Protein AF-A0A924M1F4-F1 (afdb_monomer_lite)

Sequence (49 aa):
MALSKRLVEGMGGRLGVSSEVGVGSTFWLELPVALESEAVVSYRLSVIA

Foldseek 3Di:
DVVVQCVLVVQVKHKDWDADPPPGMDIDIGGDDDPDDDDDDDDDDDDDD

pLDDT: mean 84.82, std 12.27, range [57.75, 96.94]

Structure (mmCIF, N/CA/C/O backbone):
data_AF-A0A924M1F4-F1
#
_entry.id   AF-A0A924M1F4-F1
#
loop_
_atom_site.group_PDB
_atom_site.id
_atom_site.type_symbol
_atom_site.label_atom_id
_atom_site.label_alt_id
_atom_site.label_comp_id
_atom_site.label_asym_id
_atom_site.label_entity_id
_atom_site.label_seq_id
_atom_site.pdbx_PDB_ins_code
_atom_site.Cartn_x
_atom_site.Cartn_y
_atom_site.Cartn_z
_atom_site.occupancy
_atom_site.B_iso_or_equiv
_atom_site.auth_seq_id
_atom_site.auth_comp_id
_atom_site.auth_asym_id
_atom_site.auth_atom_id
_atom_site.pdbx_PDB_model_num
ATOM 1 N N . MET A 1 1 ? 12.528 1.526 -1.098 1.00 70.25 1 MET A N 1
ATOM 2 C CA . MET A 1 1 ? 11.079 1.343 -0.846 1.00 70.25 1 MET A CA 1
ATOM 3 C C . MET A 1 1 ? 10.716 0.645 0.476 1.00 70.25 1 MET A C 1
ATOM 5 O O . MET A 1 1 ? 9.536 0.432 0.722 1.00 70.25 1 MET A O 1
ATOM 9 N N . ALA A 1 2 ? 11.666 0.317 1.364 1.00 85.31 2 ALA A N 1
ATOM 10 C CA . ALA A 1 2 ? 11.347 -0.431 2.588 1.00 85.31 2 ALA A CA 1
ATOM 11 C C . ALA A 1 2 ? 10.417 0.328 3.557 1.00 85.31 2 ALA A C 1
ATOM 13 O O . ALA A 1 2 ? 9.533 -0.279 4.151 1.00 85.31 2 ALA A O 1
ATOM 14 N N . LEU A 1 3 ? 10.576 1.652 3.685 1.00 89.69 3 LEU A N 1
ATOM 15 C CA . LEU A 1 3 ? 9.736 2.466 4.570 1.00 89.69 3 LEU A CA 1
ATOM 16 C C . LEU A 1 3 ? 8.286 2.548 4.075 1.00 89.69 3 LEU A C 1
ATOM 18 O O . LEU A 1 3 ? 7.372 2.227 4.821 1.00 89.69 3 LEU A O 1
ATOM 22 N N . SER A 1 4 ? 8.077 2.909 2.807 1.00 91.06 4 SER A N 1
ATOM 23 C CA . SER A 1 4 ? 6.738 2.999 2.209 1.00 91.06 4 SER A CA 1
ATOM 24 C C . SER A 1 4 ? 5.993 1.668 2.270 1.00 91.06 4 SER A C 1
ATOM 26 O O . SER A 1 4 ? 4.814 1.652 2.601 1.00 91.06 4 SER A O 1
ATOM 28 N N . LYS A 1 5 ? 6.690 0.547 2.030 1.00 90.56 5 LYS A N 1
ATOM 29 C CA . LYS A 1 5 ? 6.109 -0.795 2.160 1.00 90.56 5 LYS A CA 1
ATOM 30 C C . LYS A 1 5 ? 5.615 -1.056 3.583 1.00 90.56 5 LYS A C 1
ATOM 32 O O . LYS A 1 5 ? 4.459 -1.412 3.761 1.00 90.56 5 LYS A O 1
ATOM 37 N N . ARG A 1 6 ? 6.455 -0.784 4.587 1.00 92.94 6 ARG A N 1
ATOM 38 C CA . ARG A 1 6 ? 6.097 -0.957 6.004 1.00 92.94 6 ARG A CA 1
ATOM 39 C C . ARG A 1 6 ? 4.945 -0.056 6.442 1.00 92.94 6 ARG A C 1
ATOM 41 O O . ARG A 1 6 ? 4.146 -0.476 7.268 1.00 92.94 6 ARG A O 1
ATOM 48 N N .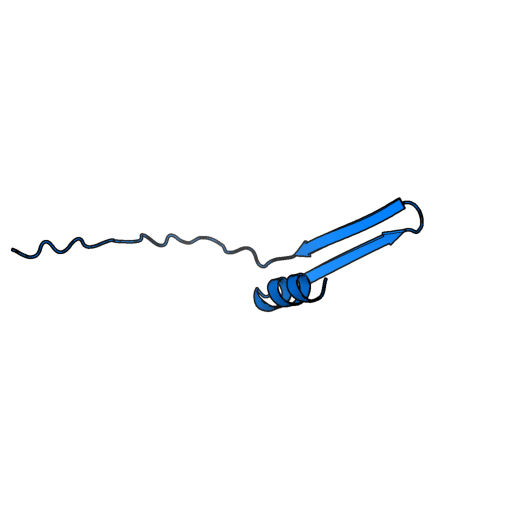 LEU A 1 7 ? 4.863 1.164 5.913 1.00 93.25 7 LEU A N 1
ATOM 49 C CA . LEU A 1 7 ? 3.754 2.076 6.198 1.00 93.25 7 LEU A CA 1
ATOM 50 C C . LEU A 1 7 ? 2.442 1.544 5.616 1.00 93.25 7 LEU A C 1
ATOM 52 O O . LEU A 1 7 ? 1.463 1.430 6.342 1.00 93.25 7 LEU A O 1
ATOM 56 N N . VAL A 1 8 ? 2.440 1.162 4.337 1.00 92.75 8 VAL A N 1
ATOM 57 C CA . VAL A 1 8 ? 1.246 0.628 3.664 1.00 92.75 8 VAL A CA 1
ATOM 58 C C . VAL A 1 8 ? 0.785 -0.680 4.313 1.00 92.75 8 VAL A C 1
ATOM 60 O O . VAL A 1 8 ? -0.398 -0.824 4.600 1.00 92.75 8 VAL A O 1
ATOM 63 N N . GLU A 1 9 ? 1.707 -1.593 4.626 1.00 93.31 9 GLU A N 1
ATOM 64 C CA . GLU A 1 9 ? 1.396 -2.833 5.352 1.00 93.31 9 GLU A CA 1
ATOM 65 C C . GLU A 1 9 ? 0.892 -2.552 6.776 1.00 93.31 9 GLU A C 1
ATOM 67 O O . GLU A 1 9 ? -0.067 -3.175 7.225 1.00 93.31 9 GLU A O 1
ATOM 72 N N . GLY A 1 10 ? 1.481 -1.573 7.472 1.00 93.38 10 GLY A N 1
ATOM 73 C CA . GLY A 1 10 ? 1.031 -1.134 8.796 1.0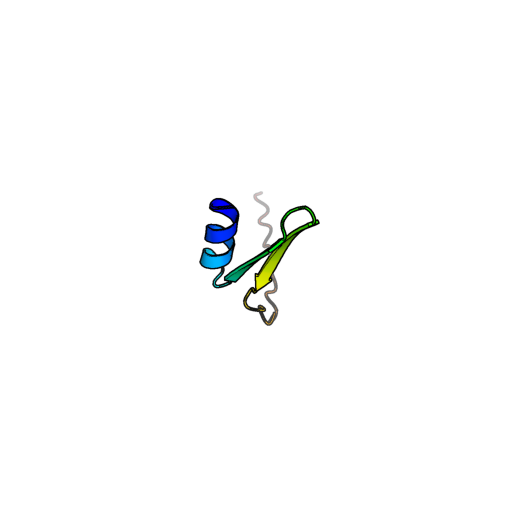0 93.38 10 GLY A CA 1
ATOM 74 C C . GLY A 1 10 ? -0.376 -0.524 8.800 1.00 93.38 10 GLY A C 1
ATOM 75 O O . GLY A 1 10 ? -1.077 -0.619 9.802 1.00 93.38 10 GLY A O 1
ATOM 76 N N . MET A 1 11 ? -0.813 0.047 7.674 1.00 91.56 11 MET A N 1
ATOM 77 C CA . MET A 1 11 ? -2.180 0.536 7.450 1.00 91.56 11 MET A CA 1
ATOM 78 C C . MET A 1 11 ? -3.148 -0.572 6.987 1.00 91.56 11 MET A C 1
ATOM 80 O O . MET A 1 11 ? -4.295 -0.282 6.653 1.00 91.56 11 MET A O 1
ATOM 84 N N . GLY A 1 12 ? -2.704 -1.835 6.931 1.00 90.81 12 GLY A N 1
ATOM 85 C CA . GLY A 1 12 ? -3.502 -2.965 6.439 1.00 90.81 12 GLY A CA 1
ATOM 86 C C . GLY A 1 12 ? -3.642 -3.018 4.913 1.00 90.81 12 GLY A C 1
ATOM 87 O O . GLY A 1 12 ? -4.510 -3.720 4.397 1.00 90.81 12 GLY A O 1
ATOM 88 N N . GLY A 1 13 ? -2.817 -2.262 4.189 1.00 92.88 13 GLY A N 1
ATOM 89 C CA . GLY A 1 13 ? -2.784 -2.228 2.733 1.00 92.88 13 GLY A CA 1
ATOM 90 C C . GLY A 1 13 ? -1.723 -3.125 2.101 1.00 92.88 13 GLY A C 1
ATOM 91 O O . GLY A 1 13 ? -0.998 -3.862 2.770 1.00 92.88 13 GLY A O 1
ATOM 92 N N . ARG A 1 14 ? -1.598 -3.025 0.776 1.00 94.44 14 ARG A N 1
ATOM 93 C CA . ARG A 1 14 ? -0.572 -3.700 -0.032 1.00 94.44 14 ARG A CA 1
ATOM 94 C C . ARG A 1 14 ? 0.123 -2.716 -0.963 1.00 94.44 14 ARG A C 1
ATOM 96 O O . ARG A 1 14 ? -0.509 -1.807 -1.483 1.00 94.44 14 ARG A O 1
ATOM 103 N N . LEU A 1 15 ? 1.421 -2.912 -1.189 1.00 93.81 15 LEU A N 1
ATOM 104 C CA . LEU A 1 15 ? 2.242 -2.110 -2.100 1.00 93.81 15 LEU A CA 1
ATOM 105 C C . LEU A 1 15 ? 2.832 -3.017 -3.185 1.00 93.81 15 LEU A C 1
ATOM 107 O O . LEU A 1 15 ? 3.546 -3.970 -2.866 1.00 93.81 15 LEU A O 1
ATOM 111 N N . GLY A 1 16 ? 2.538 -2.712 -4.447 1.00 92.81 16 GLY A N 1
ATOM 112 C CA . GLY A 1 16 ? 3.023 -3.432 -5.622 1.00 92.81 16 GLY A CA 1
ATOM 113 C C . GLY A 1 16 ? 3.916 -2.574 -6.516 1.00 92.81 16 GLY A C 1
ATOM 114 O O . GLY A 1 16 ? 3.961 -1.347 -6.399 1.00 92.81 16 GLY A O 1
ATOM 115 N N . VAL A 1 17 ? 4.647 -3.244 -7.406 1.00 94.50 17 VAL A N 1
ATOM 116 C CA . VAL A 1 17 ? 5.489 -2.610 -8.423 1.00 94.50 17 VAL A CA 1
ATOM 117 C C . VAL A 1 17 ? 5.467 -3.427 -9.711 1.00 94.50 17 VAL A C 1
ATOM 119 O O . VAL A 1 17 ? 5.535 -4.654 -9.673 1.00 94.50 17 VAL A O 1
ATOM 122 N N . SER A 1 18 ? 5.402 -2.736 -10.844 1.00 95.50 18 SER A N 1
ATOM 123 C CA . SER A 1 18 ? 5.655 -3.273 -12.181 1.00 95.50 18 SER A CA 1
ATOM 124 C C . SER A 1 18 ? 6.843 -2.515 -12.744 1.00 95.50 18 SER A C 1
ATOM 126 O O . SER A 1 18 ? 6.878 -1.288 -12.648 1.00 95.50 18 SER A O 1
ATOM 128 N N . SER 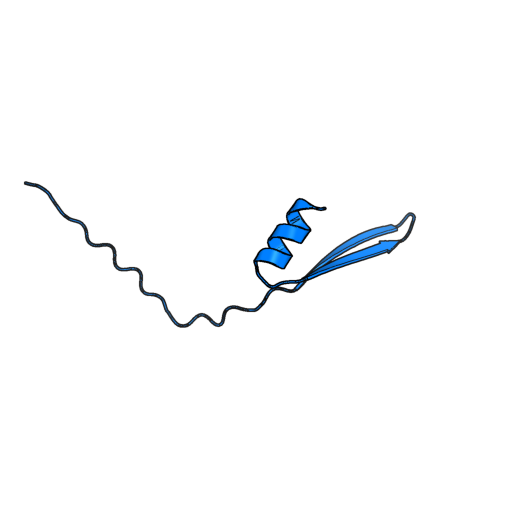A 1 19 ? 7.837 -3.221 -13.270 1.00 95.25 19 SER A N 1
ATOM 129 C CA . SER A 1 19 ? 9.067 -2.612 -13.767 1.00 95.25 19 SER A CA 1
ATOM 130 C C . SER A 1 19 ? 9.467 -3.232 -15.093 1.00 95.25 19 SER A C 1
ATOM 132 O O . SER A 1 19 ? 9.449 -4.455 -15.236 1.00 95.25 19 SER A O 1
ATOM 134 N N . GLU A 1 20 ? 9.846 -2.380 -16.039 1.00 96.94 20 GLU A N 1
ATOM 135 C CA . GLU A 1 20 ? 10.338 -2.771 -17.352 1.00 96.94 20 GLU A CA 1
ATOM 136 C C . GLU A 1 20 ? 11.651 -2.034 -17.654 1.00 96.94 20 GLU A C 1
ATOM 138 O O . GLU A 1 20 ? 11.785 -0.818 -17.464 1.00 96.94 20 GLU A O 1
ATOM 143 N N . VAL A 1 21 ? 12.654 -2.795 -18.099 1.00 96.31 21 VAL A N 1
ATOM 144 C CA . VAL A 1 21 ? 14.005 -2.287 -18.361 1.00 96.31 21 VAL A CA 1
ATOM 145 C C . VAL A 1 21 ? 13.961 -1.249 -19.479 1.00 96.31 21 VAL A C 1
ATOM 147 O O . VAL A 1 21 ? 13.442 -1.506 -20.557 1.00 96.31 21 VAL A O 1
ATOM 150 N N . GLY A 1 22 ? 14.529 -0.070 -19.222 1.00 96.06 22 GLY A N 1
ATOM 151 C CA . GLY A 1 22 ? 14.544 1.037 -20.184 1.00 96.06 22 GLY A CA 1
ATOM 152 C C . GLY A 1 22 ? 13.239 1.838 -20.270 1.00 96.06 22 GLY A C 1
ATOM 153 O O . GLY A 1 22 ? 13.243 2.893 -20.895 1.00 96.06 22 GLY A O 1
ATOM 154 N N . VAL A 1 23 ? 12.164 1.397 -19.606 1.00 96.31 23 VAL A N 1
ATOM 155 C CA . VAL A 1 23 ? 10.861 2.091 -19.569 1.00 96.31 23 VAL A CA 1
ATOM 156 C C . VAL A 1 23 ? 10.605 2.716 -18.198 1.00 96.31 23 VAL A C 1
ATOM 158 O O . VAL A 1 23 ? 10.135 3.848 -18.107 1.00 96.31 23 VAL A O 1
ATOM 161 N N . GLY A 1 24 ? 10.964 2.015 -17.119 1.00 95.12 24 GLY A N 1
ATOM 162 C CA . GLY A 1 24 ? 10.843 2.516 -15.750 1.00 95.12 24 GLY A CA 1
ATOM 163 C C . GLY A 1 24 ? 9.998 1.616 -14.855 1.00 95.12 24 GLY A C 1
ATOM 164 O O . GLY A 1 24 ? 9.864 0.420 -15.100 1.00 95.12 24 GLY A O 1
ATOM 165 N N . SER A 1 25 ? 9.484 2.178 -13.756 1.00 96.12 25 SER A N 1
ATOM 166 C CA . SER A 1 25 ? 8.703 1.431 -12.760 1.00 96.12 25 SER A CA 1
ATOM 167 C C . SER A 1 25 ? 7.422 2.163 -12.373 1.00 96.12 25 SER A C 1
ATOM 169 O O . SER A 1 25 ? 7.446 3.362 -12.095 1.00 96.12 25 SER A O 1
ATOM 171 N N . THR A 1 26 ? 6.323 1.423 -12.291 1.00 95.00 26 THR A N 1
ATOM 172 C CA . THR A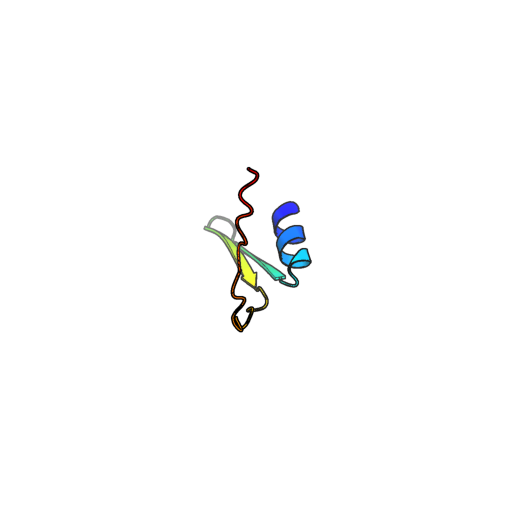 1 26 ? 5.029 1.882 -11.787 1.00 95.00 26 THR A CA 1
ATOM 173 C C . THR A 1 26 ? 4.776 1.246 -10.433 1.00 95.00 26 THR A C 1
ATOM 175 O O . THR A 1 26 ? 4.842 0.028 -10.295 1.00 95.00 26 THR A O 1
ATOM 178 N N . PHE A 1 27 ? 4.462 2.072 -9.439 1.00 94.06 27 PHE A N 1
ATOM 179 C CA . PHE A 1 27 ? 4.138 1.636 -8.086 1.00 94.06 27 PHE A CA 1
ATOM 180 C C . PHE A 1 27 ? 2.665 1.907 -7.808 1.00 94.06 27 PHE A C 1
ATOM 182 O O . PHE A 1 27 ? 2.166 2.983 -8.137 1.00 94.06 27 PHE A O 1
ATOM 189 N N . TRP A 1 28 ? 1.986 0.961 -7.172 1.00 95.00 28 TRP A N 1
ATOM 190 C CA . TRP A 1 28 ? 0.595 1.123 -6.752 1.00 95.00 28 TRP A CA 1
ATOM 191 C C . TRP A 1 28 ? 0.411 0.622 -5.332 1.00 95.00 28 TRP A C 1
ATOM 193 O O . TRP A 1 28 ? 1.097 -0.295 -4.879 1.00 95.00 28 TRP A O 1
ATOM 203 N N . LEU A 1 29 ? -0.542 1.229 -4.642 1.00 94.69 29 LEU A N 1
ATOM 204 C CA . LEU A 1 29 ? -0.943 0.852 -3.302 1.00 94.69 29 LEU A CA 1
ATOM 205 C C . LEU A 1 29 ? -2.430 0.518 -3.289 1.00 94.69 29 LEU A C 1
ATOM 207 O O . LEU A 1 29 ? -3.228 1.156 -3.970 1.00 94.69 29 LEU A O 1
ATOM 211 N N . GLU A 1 30 ? -2.784 -0.483 -2.503 1.00 94.38 30 GLU A N 1
ATOM 212 C CA . GLU A 1 30 ? -4.155 -0.835 -2.169 1.00 94.38 30 GLU A CA 1
ATOM 213 C C . GLU A 1 30 ? -4.310 -0.576 -0.675 1.00 94.38 30 GLU A C 1
ATOM 215 O O . GLU A 1 30 ? -3.557 -1.134 0.120 1.00 94.38 30 GLU A O 1
ATOM 220 N N . LEU A 1 31 ? -5.249 0.278 -0.279 1.00 92.44 31 LEU A N 1
ATOM 221 C CA . LEU A 1 31 ? -5.537 0.562 1.126 1.00 92.44 31 LEU A CA 1
ATOM 222 C C . LEU A 1 31 ? -6.997 0.211 1.422 1.00 92.44 31 LEU A C 1
ATOM 224 O O . LEU A 1 31 ? -7.849 0.411 0.550 1.00 92.44 31 LEU A O 1
ATOM 228 N N . PRO A 1 32 ? -7.307 -0.303 2.625 1.00 87.12 32 PRO A N 1
ATOM 229 C CA . PRO A 1 32 ? -8.688 -0.473 3.045 1.00 87.12 32 PRO A CA 1
ATOM 230 C C . PRO A 1 32 ? -9.389 0.889 3.030 1.00 87.12 32 PRO A C 1
ATOM 232 O O . PRO A 1 32 ? -8.914 1.858 3.622 1.00 87.12 32 PRO A O 1
ATOM 235 N N . VAL A 1 33 ? -10.517 0.962 2.325 1.00 84.81 33 VAL A N 1
ATOM 236 C CA . VAL A 1 33 ? -11.346 2.166 2.290 1.00 84.81 33 VAL A CA 1
ATOM 237 C C . VAL A 1 33 ? -12.035 2.291 3.642 1.00 84.81 33 VAL A C 1
ATOM 239 O O . VAL A 1 33 ? -12.835 1.433 4.017 1.00 84.81 33 VAL A O 1
ATOM 242 N N . ALA A 1 34 ? -11.728 3.355 4.380 1.00 78.88 34 ALA A N 1
ATOM 243 C CA . ALA A 1 34 ? -12.528 3.727 5.532 1.00 78.88 34 ALA A CA 1
ATOM 244 C C . ALA A 1 34 ? -13.882 4.236 5.019 1.00 78.88 34 ALA A C 1
ATOM 246 O O . ALA A 1 34 ? -13.948 5.246 4.322 1.00 78.88 34 ALA A O 1
ATOM 247 N N . LEU A 1 35 ? -14.960 3.519 5.335 1.00 72.19 35 LEU A N 1
ATOM 248 C CA . LEU A 1 35 ? -16.304 4.072 5.226 1.00 72.19 35 LEU A CA 1
ATOM 249 C C . LEU A 1 35 ? -16.450 5.062 6.384 1.00 72.19 35 LEU A C 1
ATOM 251 O O . LEU A 1 35 ? -16.589 4.651 7.535 1.00 72.19 35 LEU A O 1
ATOM 255 N N . GLU A 1 36 ? -16.330 6.357 6.104 1.00 65.25 36 GLU A N 1
ATOM 256 C CA . GLU A 1 36 ? -16.605 7.395 7.096 1.00 65.25 36 GLU A CA 1
ATOM 257 C C . GLU A 1 36 ? -18.059 7.272 7.578 1.00 65.25 36 GLU A C 1
ATOM 259 O O . GLU A 1 36 ? -19.004 7.472 6.819 1.00 65.25 36 GLU A O 1
ATOM 264 N N . SER A 1 37 ? -18.233 6.951 8.860 1.00 59.41 37 SER A N 1
ATOM 265 C CA . SER A 1 37 ? -19.426 7.302 9.628 1.00 59.41 37 SER A CA 1
ATOM 266 C C . SER A 1 37 ? -18.987 8.362 10.635 1.00 59.41 37 SER A C 1
ATOM 268 O O . SER A 1 37 ? -18.080 8.112 11.425 1.00 59.41 37 SER A O 1
ATOM 270 N N . GLU A 1 38 ? -19.591 9.548 10.532 1.00 62.09 38 GLU A N 1
ATOM 271 C CA . GLU A 1 38 ? -19.206 10.825 11.152 1.00 62.09 38 GLU A CA 1
ATOM 272 C C . GLU A 1 38 ? -18.585 10.737 12.555 1.00 62.09 38 GLU A C 1
ATOM 274 O O . GLU A 1 38 ? -19.209 10.273 13.509 1.00 62.09 38 GLU A O 1
ATOM 279 N N . ALA A 1 39 ? -17.394 11.319 12.713 1.00 62.72 39 ALA A N 1
ATOM 280 C CA . ALA A 1 39 ? -16.877 11.706 14.018 1.00 62.72 39 ALA A CA 1
ATOM 281 C C . ALA A 1 39 ? -16.960 13.231 14.158 1.00 62.72 39 ALA A C 1
ATOM 283 O O . ALA A 1 39 ? -16.123 13.968 13.637 1.00 62.72 39 ALA A O 1
ATOM 284 N N . VAL A 1 40 ? -17.974 13.709 14.882 1.00 66.31 40 VAL A N 1
ATOM 285 C CA . VAL A 1 40 ? -18.058 15.115 15.291 1.00 66.31 40 VAL A CA 1
ATOM 286 C C . VAL A 1 40 ? -17.021 15.360 16.388 1.00 66.31 40 VAL A C 1
ATOM 288 O O . VAL A 1 40 ? -17.145 14.853 17.504 1.00 66.31 40 VAL A O 1
ATOM 291 N N . VAL A 1 41 ? -15.989 16.148 16.084 1.00 72.25 41 VAL A N 1
ATOM 292 C CA . VAL A 1 41 ? -14.974 16.546 17.068 1.00 72.25 41 VAL A CA 1
ATOM 293 C C . VAL A 1 41 ? -15.463 17.780 17.825 1.00 72.25 41 VAL A C 1
ATOM 295 O O . VAL A 1 41 ? -15.456 18.895 17.309 1.00 72.25 41 VAL A O 1
ATOM 298 N N . SER A 1 42 ? -15.890 17.581 19.072 1.00 76.62 42 SER A N 1
ATOM 299 C CA . SER A 1 42 ? -16.257 18.673 19.977 1.00 76.62 42 SER A CA 1
ATOM 300 C C . SER A 1 42 ? -15.030 19.182 20.734 1.00 76.62 42 SER A C 1
ATOM 302 O O . SER A 1 42 ? -14.515 18.500 21.622 1.00 76.62 42 SER A O 1
ATOM 304 N N . TYR A 1 43 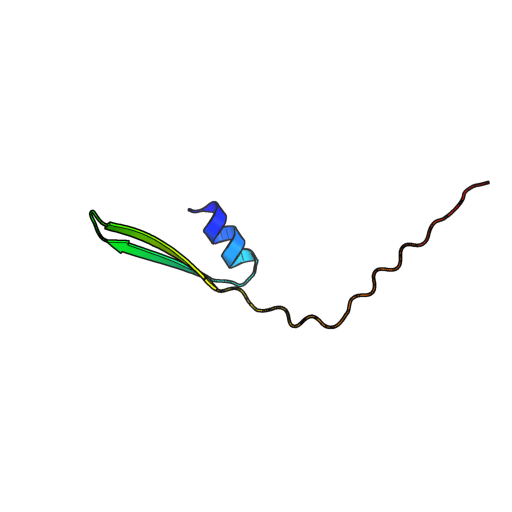? -14.609 20.416 20.458 1.00 78.44 43 TYR A N 1
ATOM 305 C CA . TYR A 1 43 ? -13.626 21.127 21.276 1.00 78.44 43 TYR A CA 1
ATOM 306 C C . TYR A 1 43 ? -14.338 21.928 22.369 1.00 78.44 43 TYR A C 1
ATOM 308 O O . TYR A 1 43 ? -15.133 22.820 22.080 1.00 78.44 43 TYR A O 1
ATOM 316 N N . ARG A 1 44 ? -14.045 21.630 23.639 1.00 82.94 44 ARG A N 1
ATOM 317 C CA . ARG A 1 44 ? -14.524 22.424 24.778 1.00 82.94 44 ARG A CA 1
ATOM 318 C C . ARG A 1 44 ? -13.448 23.434 25.171 1.00 82.94 44 ARG A C 1
ATOM 320 O O . ARG A 1 44 ? -12.412 23.039 25.699 1.00 82.94 44 ARG A O 1
ATOM 327 N N . LEU A 1 45 ? -13.695 24.721 24.925 1.00 71.50 45 LEU A N 1
ATOM 328 C CA . LEU A 1 45 ? -12.879 25.797 25.490 1.00 71.50 45 LEU A CA 1
ATOM 329 C C . LEU A 1 45 ? -13.194 25.944 26.982 1.00 71.50 45 LEU A C 1
ATOM 331 O O . LEU A 1 45 ? -14.345 26.155 27.360 1.00 71.50 45 LEU A O 1
ATOM 335 N N . SER A 1 46 ? -12.160 25.859 27.814 1.00 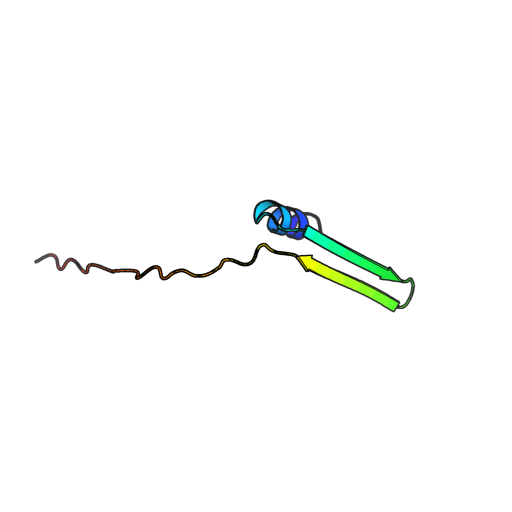64.44 46 SER A N 1
ATOM 336 C CA . SER A 1 46 ? -12.217 26.258 29.219 1.00 64.44 46 SER A CA 1
ATOM 337 C C . SER A 1 46 ? -11.547 27.623 29.350 1.00 64.44 46 SER A C 1
ATOM 339 O O . SER A 1 46 ? -10.352 27.741 29.091 1.00 64.44 46 SER A O 1
ATOM 341 N N . VAL A 1 47 ? -12.306 28.647 29.744 1.00 70.50 47 VAL A N 1
ATOM 342 C CA . VAL A 1 47 ? -11.749 29.938 30.174 1.00 70.50 47 VAL A CA 1
ATOM 343 C C . VAL A 1 47 ? -11.415 29.811 31.660 1.00 70.50 47 VAL A C 1
ATOM 345 O O . VAL A 1 47 ? -12.273 29.417 32.448 1.00 70.50 47 VAL A O 1
ATOM 348 N N . ILE A 1 48 ? -10.168 30.090 32.035 1.00 66.62 48 ILE A N 1
ATOM 349 C CA . ILE A 1 48 ? -9.752 30.222 33.436 1.00 66.62 48 ILE A CA 1
ATOM 350 C C . ILE A 1 48 ? -9.721 31.728 33.736 1.00 66.62 48 ILE A C 1
ATOM 352 O O . ILE A 1 48 ? -9.185 32.471 32.921 1.00 66.62 48 ILE A O 1
ATOM 356 N N . ALA A 1 49 ? -10.374 32.092 34.849 1.00 57.75 49 ALA A N 1
ATOM 357 C CA . ALA A 1 49 ? -10.705 33.419 35.399 1.00 57.75 49 ALA A CA 1
ATOM 358 C C . ALA A 1 49 ? -9.941 34.647 34.873 1.00 57.75 49 ALA A C 1
ATOM 360 O O . ALA A 1 49 ? -8.692 34.643 34.927 1.00 57.75 49 ALA A O 1
#

Secondary structure (DSSP, 8-state):
-HHHHHHHHHTT-EEEEEEETTTEEEEEEE--------------PPPP-

Radius of gyration: 20.04 Å; chains: 1; bounding box: 34×37×56 Å